Protein AF-A0A0F4L8J9-F1 (afdb_monomer_lite)

Radius of gyration: 14.24 Å; chains: 1; bounding box: 36×19×45 Å

Secondary structure (DSSP, 8-state):
-------PEEEEEEEEESS-TTHHHHHHHHHHHHHHTTEEEEEEEEEE-SS--TTTSS-HHHHHHHHHHHHHTT-SEEE-

pLDDT: mean 90.41, std 11.38, range [54.53, 98.69]

Sequence (80 aa):
MIENTPRKTKAFIAGANLNDPNFDYYMSELANLTEAANMEVVGQARQNEEHIIAGTYFGLGKINEIKDMAHGLKAKVLVL

Structure (mmCIF, N/CA/C/O backbone):
data_AF-A0A0F4L8J9-F1
#
_entry.id   AF-A0A0F4L8J9-F1
#
loop_
_atom_site.group_PDB
_atom_site.id
_atom_site.type_symbol
_atom_site.label_atom_id
_atom_site.label_alt_id
_atom_site.label_comp_id
_atom_site.label_asym_id
_atom_site.label_entity_id
_atom_site.label_seq_id
_atom_site.pdbx_PDB_ins_code
_atom_site.Cartn_x
_atom_site.Cartn_y
_atom_site.Cartn_z
_atom_site.occupancy
_atom_site.B_iso_or_equiv
_atom_site.auth_seq_id
_atom_site.auth_comp_id
_atom_site.auth_asym_id
_atom_site.auth_atom_id
_atom_site.pdbx_PDB_model_num
ATOM 1 N N . MET A 1 1 ? -21.037 7.260 28.519 1.00 54.53 1 MET A N 1
ATOM 2 C CA . MET A 1 1 ? -21.429 6.743 27.190 1.00 54.53 1 MET A CA 1
ATOM 3 C C . MET A 1 1 ? -20.467 5.626 26.841 1.00 54.53 1 MET A C 1
ATOM 5 O O . MET A 1 1 ? -19.273 5.830 27.004 1.00 54.53 1 MET A O 1
ATOM 9 N N . ILE A 1 2 ? -20.966 4.447 26.475 1.00 67.06 2 ILE A N 1
ATOM 10 C CA . ILE A 1 2 ? -20.122 3.328 26.040 1.00 67.06 2 ILE A CA 1
ATOM 11 C C . ILE A 1 2 ? -19.930 3.499 24.531 1.00 67.06 2 ILE A C 1
ATOM 13 O O . ILE A 1 2 ? -20.919 3.534 23.801 1.00 67.06 2 ILE A O 1
ATOM 17 N N . GLU A 1 3 ? -18.689 3.660 24.068 1.00 66.38 3 GLU A N 1
ATOM 18 C CA . GLU A 1 3 ? -18.387 3.604 22.634 1.00 66.38 3 GLU A CA 1
ATOM 19 C C . GLU A 1 3 ? -18.641 2.173 22.146 1.00 66.38 3 GLU A C 1
ATOM 21 O O . GLU A 1 3 ? -17.923 1.251 22.525 1.00 66.38 3 GLU A O 1
ATOM 26 N N . ASN A 1 4 ? -19.687 1.981 21.339 1.00 69.81 4 ASN A N 1
ATOM 27 C CA . ASN A 1 4 ? -20.100 0.668 20.829 1.00 69.81 4 ASN A CA 1
ATOM 28 C C . ASN A 1 4 ? -19.798 0.491 19.330 1.00 69.81 4 ASN A C 1
ATOM 30 O O . ASN A 1 4 ? -20.441 -0.302 18.646 1.00 69.81 4 ASN A O 1
ATOM 34 N N . THR A 1 5 ? -18.848 1.256 18.790 1.00 68.56 5 THR A N 1
ATOM 35 C CA . THR A 1 5 ? -18.443 1.117 17.388 1.00 68.56 5 THR A CA 1
ATOM 36 C C . THR A 1 5 ? -17.350 0.052 17.290 1.00 68.56 5 THR A C 1
ATOM 38 O O . THR A 1 5 ? -16.300 0.217 17.922 1.00 68.56 5 THR A O 1
ATOM 41 N N . PRO A 1 6 ? -17.537 -1.028 16.505 1.00 71.62 6 PRO A N 1
ATOM 42 C CA . PRO A 1 6 ? -16.469 -1.985 16.245 1.00 71.62 6 PRO A CA 1
ATOM 43 C C . PRO A 1 6 ? -15.252 -1.249 15.675 1.00 71.62 6 PRO A C 1
ATOM 45 O O . PRO A 1 6 ? -15.363 -0.542 14.672 1.00 71.62 6 PRO A O 1
ATOM 48 N N . ARG A 1 7 ? -14.084 -1.387 16.313 1.00 81.81 7 ARG A N 1
ATOM 49 C CA . ARG A 1 7 ? -12.842 -0.825 15.768 1.00 81.81 7 ARG A CA 1
ATOM 50 C C . ARG A 1 7 ? -12.479 -1.599 14.507 1.00 81.81 7 ARG A C 1
ATOM 52 O O . ARG A 1 7 ? -12.146 -2.779 14.594 1.00 81.81 7 ARG A O 1
ATOM 59 N N . LYS A 1 8 ? -12.539 -0.931 13.355 1.00 92.00 8 LYS A N 1
ATOM 60 C CA . LYS A 1 8 ? -12.070 -1.500 12.090 1.00 92.00 8 LYS A CA 1
ATOM 61 C C . LYS A 1 8 ? -10.568 -1.773 12.153 1.00 92.00 8 LYS A C 1
ATOM 63 O O . LYS A 1 8 ? -9.805 -1.042 12.792 1.00 92.00 8 LYS A O 1
ATOM 68 N N . THR A 1 9 ? -10.141 -2.834 11.477 1.00 96.88 9 THR A N 1
ATOM 69 C CA . THR A 1 9 ? -8.719 -3.134 11.296 1.00 96.88 9 THR A CA 1
ATOM 70 C C . THR A 1 9 ? -8.114 -2.073 10.390 1.00 96.88 9 THR A C 1
ATOM 72 O O . THR A 1 9 ? -8.564 -1.901 9.263 1.00 96.88 9 THR A O 1
ATOM 75 N N . LYS A 1 10 ? -7.089 -1.362 10.863 1.00 98.25 10 LYS A N 1
ATOM 76 C CA . LYS A 1 10 ? -6.367 -0.389 10.037 1.00 98.25 10 LYS A CA 1
ATOM 77 C C . LYS A 1 10 ? -5.501 -1.118 9.017 1.00 98.25 10 LYS A C 1
ATOM 79 O O . LYS A 1 10 ? -4.626 -1.890 9.413 1.00 98.25 10 LYS A O 1
ATOM 84 N N . ALA A 1 11 ? -5.726 -0.861 7.740 1.00 98.50 11 ALA A N 1
ATOM 85 C CA . ALA A 1 11 ? -5.017 -1.462 6.625 1.00 98.50 11 ALA A CA 1
ATOM 86 C C . ALA A 1 11 ? -4.180 -0.410 5.896 1.00 98.50 11 ALA A C 1
ATOM 88 O O . ALA A 1 11 ? -4.634 0.704 5.638 1.00 98.50 11 ALA A O 1
ATOM 89 N N . PHE A 1 12 ? -2.947 -0.773 5.569 1.00 98.56 12 PHE A N 1
ATOM 90 C CA . PHE A 1 12 ? -2.130 -0.043 4.612 1.00 98.56 12 PHE A CA 1
ATOM 91 C C . PHE A 1 12 ? -2.168 -0.823 3.299 1.00 98.56 12 PHE A C 1
ATOM 93 O O . PHE A 1 12 ? -1.977 -2.037 3.325 1.00 98.56 12 PHE A O 1
ATOM 100 N N . ILE A 1 13 ? -2.428 -0.165 2.172 1.00 98.31 13 ILE A N 1
ATOM 101 C CA . ILE A 1 13 ? -2.452 -0.831 0.860 1.00 98.31 13 ILE A CA 1
ATOM 102 C C . ILE A 1 13 ? -1.182 -0.502 0.068 1.00 98.31 13 ILE A C 1
ATOM 104 O O . ILE A 1 13 ? -0.621 0.583 0.225 1.00 98.31 13 ILE A O 1
ATOM 108 N N . ALA A 1 14 ? -0.700 -1.390 -0.795 1.00 96.44 14 ALA A N 1
ATOM 109 C CA . ALA A 1 14 ? 0.400 -1.050 -1.693 1.00 96.44 14 ALA A CA 1
ATOM 110 C C . ALA A 1 14 ? 0.318 -1.789 -3.026 1.00 96.44 14 ALA A C 1
ATOM 112 O O . ALA A 1 14 ? -0.062 -2.946 -3.059 1.00 96.44 14 ALA A O 1
ATOM 113 N N . GLY A 1 15 ? 0.740 -1.135 -4.108 1.00 94.56 15 GLY A N 1
ATOM 114 C CA . GLY A 1 15 ? 0.771 -1.740 -5.440 1.00 94.56 15 GLY A CA 1
ATOM 115 C C . GLY A 1 15 ? 2.097 -1.515 -6.160 1.00 94.56 15 GLY A C 1
ATOM 116 O O . GLY A 1 15 ? 2.694 -0.436 -6.067 1.00 94.56 15 GLY A O 1
ATOM 117 N N . ALA A 1 16 ? 2.534 -2.533 -6.900 1.00 91.94 16 ALA A N 1
ATOM 118 C CA . ALA A 1 16 ? 3.653 -2.459 -7.834 1.00 91.94 16 ALA A CA 1
ATOM 119 C C . ALA A 1 16 ? 3.111 -2.357 -9.268 1.00 91.94 16 ALA A C 1
ATOM 121 O O . ALA A 1 16 ? 2.456 -3.271 -9.765 1.00 91.94 16 ALA A O 1
ATOM 122 N N . ASN A 1 17 ? 3.361 -1.226 -9.918 1.00 92.25 17 ASN A N 1
ATOM 123 C CA . ASN A 1 17 ? 2.931 -0.937 -11.273 1.00 92.25 17 ASN A CA 1
ATOM 124 C C . ASN A 1 17 ? 3.989 -1.392 -12.279 1.00 92.25 17 ASN A C 1
ATOM 126 O O . ASN A 1 17 ? 5.074 -0.816 -12.334 1.00 92.25 17 ASN A O 1
ATOM 130 N N . LEU A 1 18 ? 3.637 -2.370 -13.111 1.00 89.69 18 LEU A N 1
ATOM 131 C CA . LEU A 1 18 ? 4.469 -2.885 -14.204 1.00 89.69 18 LEU A CA 1
ATOM 132 C C . LEU A 1 18 ? 4.118 -2.214 -15.538 1.00 89.69 18 LEU A C 1
ATOM 134 O O . LEU A 1 18 ? 4.005 -2.875 -16.569 1.00 89.69 18 LEU A O 1
ATOM 138 N N . ASN A 1 19 ? 3.898 -0.898 -15.498 1.00 90.25 19 ASN A N 1
ATOM 139 C CA . ASN A 1 19 ? 3.384 -0.094 -16.609 1.00 90.25 19 ASN A CA 1
ATOM 140 C C . ASN A 1 19 ? 2.004 -0.551 -17.121 1.00 90.25 19 ASN A C 1
ATOM 142 O O . ASN A 1 19 ? 1.735 -0.497 -18.322 1.00 90.25 19 ASN A O 1
ATOM 146 N N . ASP A 1 20 ? 1.116 -0.980 -16.219 1.00 91.44 20 AS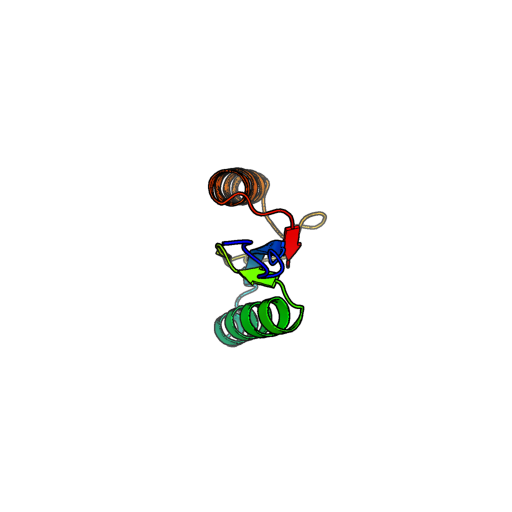P A N 1
ATOM 147 C CA . ASP A 1 20 ? -0.269 -1.294 -16.580 1.00 91.44 20 ASP A CA 1
ATOM 148 C C . ASP A 1 20 ? -1.097 0.006 -16.628 1.00 91.44 20 ASP A C 1
ATOM 150 O O . ASP A 1 20 ? -1.170 0.723 -15.623 1.00 91.44 20 ASP A O 1
ATOM 154 N N . PRO A 1 21 ? -1.753 0.334 -17.757 1.00 95.31 21 PRO A N 1
ATOM 155 C CA . PRO A 1 21 ? -2.592 1.529 -17.862 1.00 95.31 21 PRO A CA 1
ATOM 156 C C . PRO A 1 21 ? -3.789 1.534 -16.897 1.00 95.31 21 PRO A C 1
ATOM 158 O O . PRO A 1 21 ? -4.353 2.593 -16.635 1.00 95.31 21 PRO A O 1
ATOM 161 N N . ASN A 1 22 ? -4.176 0.380 -16.352 1.00 97.06 22 ASN A N 1
ATOM 162 C CA . ASN A 1 22 ? -5.276 0.239 -15.400 1.00 97.06 22 ASN A CA 1
ATOM 163 C C . ASN A 1 22 ? -4.812 0.272 -13.937 1.00 97.06 22 ASN A C 1
ATOM 165 O O . ASN A 1 22 ? -5.631 0.086 -13.038 1.00 97.06 22 ASN A O 1
ATOM 169 N N . PHE A 1 23 ? -3.524 0.503 -13.666 1.00 95.69 23 PHE A N 1
ATOM 170 C CA . PHE A 1 23 ? -2.975 0.431 -12.311 1.00 95.69 23 PHE A CA 1
ATOM 171 C C . PHE A 1 23 ? -3.710 1.327 -11.303 1.00 95.69 23 PHE A C 1
ATOM 173 O O . PHE A 1 23 ? -4.002 0.899 -10.185 1.00 95.69 23 PHE A O 1
ATOM 180 N N . ASP A 1 24 ? -4.069 2.549 -11.701 1.00 96.88 24 ASP A N 1
ATOM 181 C CA . ASP A 1 24 ? -4.815 3.459 -10.828 1.00 96.88 24 ASP A CA 1
ATOM 182 C C . ASP A 1 24 ? -6.206 2.915 -10.487 1.00 96.88 24 ASP A C 1
ATOM 184 O O . ASP A 1 24 ? -6.629 2.995 -9.332 1.00 96.88 24 ASP A O 1
ATOM 188 N N . TYR A 1 25 ? -6.881 2.293 -11.459 1.00 98.19 25 TYR A N 1
ATOM 189 C CA . TYR A 1 25 ? -8.156 1.618 -11.230 1.00 98.19 25 TYR A CA 1
ATOM 190 C C . TYR A 1 25 ? -7.997 0.456 -10.242 1.00 98.19 25 TYR A C 1
ATOM 192 O O . TYR A 1 25 ? -8.780 0.353 -9.301 1.00 98.19 25 TYR A O 1
ATOM 200 N N . TYR A 1 26 ? -6.955 -0.368 -10.383 1.00 97.38 26 TYR A N 1
ATOM 201 C CA . TYR A 1 26 ? -6.700 -1.468 -9.449 1.00 97.38 26 TYR A CA 1
ATOM 202 C C . TYR A 1 26 ? -6.412 -0.980 -8.030 1.00 97.38 26 TYR A C 1
ATOM 204 O O . TYR A 1 26 ? -6.906 -1.573 -7.077 1.00 97.38 26 TYR A O 1
ATOM 212 N N . MET A 1 27 ? -5.675 0.122 -7.864 1.00 98.06 27 MET A N 1
ATOM 213 C CA . MET A 1 27 ? -5.442 0.709 -6.540 1.00 98.06 27 MET A CA 1
ATOM 214 C C . MET A 1 27 ? -6.734 1.237 -5.906 1.00 98.06 27 MET A C 1
ATOM 216 O O . MET A 1 27 ? -6.933 1.079 -4.700 1.00 98.06 27 MET A O 1
ATOM 220 N N . SER A 1 28 ? -7.619 1.849 -6.699 1.00 98.44 28 SER A N 1
ATOM 221 C CA . SER A 1 28 ? -8.946 2.260 -6.229 1.00 98.44 28 SER A CA 1
ATOM 222 C C . SER A 1 28 ? -9.808 1.059 -5.842 1.00 98.44 28 SER A C 1
ATOM 224 O O . SER A 1 28 ? -10.427 1.069 -4.780 1.00 98.44 28 SER A O 1
ATOM 226 N N . GLU A 1 29 ? -9.813 0.007 -6.657 1.00 98.56 29 GLU A N 1
ATOM 227 C CA . GLU A 1 29 ? -10.573 -1.208 -6.374 1.00 98.56 29 GLU A CA 1
ATOM 228 C C . GLU A 1 29 ? -10.036 -1.943 -5.139 1.00 98.56 29 GLU A C 1
ATOM 230 O O . GLU A 1 29 ? -10.813 -2.367 -4.288 1.00 98.56 29 GLU A O 1
ATOM 235 N N . LEU A 1 30 ? -8.715 -2.007 -4.961 1.00 98.50 30 LEU A N 1
ATOM 236 C CA . LEU A 1 30 ? -8.085 -2.571 -3.769 1.00 98.50 30 LEU A CA 1
ATOM 237 C C . LEU A 1 30 ? -8.526 -1.841 -2.495 1.00 98.50 30 LEU A C 1
ATOM 239 O O . LEU A 1 30 ? -8.815 -2.484 -1.482 1.00 98.50 30 LEU A O 1
ATOM 243 N N . ALA A 1 31 ? -8.614 -0.508 -2.541 1.00 98.62 31 ALA A N 1
ATOM 244 C CA . ALA A 1 31 ? -9.130 0.280 -1.428 1.00 98.62 31 ALA A CA 1
ATOM 245 C C . ALA A 1 31 ? -10.602 -0.058 -1.139 1.00 98.62 31 ALA A C 1
ATOM 247 O O . ALA A 1 31 ? -10.935 -0.382 0.001 1.00 98.62 31 ALA A O 1
ATOM 248 N N . ASN A 1 32 ? -11.453 -0.078 -2.171 1.00 98.69 32 ASN A N 1
ATOM 249 C CA . ASN A 1 32 ? -12.877 -0.402 -2.043 1.00 98.69 32 ASN A CA 1
ATOM 250 C C . ASN A 1 32 ? -13.097 -1.800 -1.448 1.00 98.69 32 ASN A C 1
ATOM 252 O O . ASN A 1 32 ? -13.881 -1.968 -0.514 1.00 98.69 32 ASN A O 1
ATOM 256 N N . LEU A 1 33 ? -12.380 -2.806 -1.953 1.00 98.56 33 LEU A N 1
ATOM 257 C CA . LEU A 1 33 ? -12.456 -4.183 -1.465 1.00 98.56 33 LEU A CA 1
ATOM 258 C C . LEU A 1 33 ? -11.949 -4.300 -0.022 1.00 98.56 33 LEU A C 1
ATOM 260 O O . LEU A 1 33 ? -12.546 -5.014 0.783 1.00 98.56 33 LEU A O 1
ATOM 264 N N . THR A 1 34 ? -10.892 -3.567 0.335 1.00 98.44 34 THR A N 1
ATOM 265 C CA . THR A 1 34 ? -10.364 -3.523 1.708 1.00 98.44 34 THR A CA 1
ATOM 266 C C . THR A 1 34 ? -11.382 -2.914 2.676 1.00 98.44 34 THR A C 1
ATOM 268 O O . THR A 1 34 ? -11.623 -3.452 3.758 1.00 98.44 34 THR A O 1
ATOM 271 N N . GLU A 1 35 ? -12.043 -1.826 2.284 1.00 97.44 35 GLU A N 1
ATOM 272 C CA . GLU A 1 35 ? -13.111 -1.215 3.079 1.00 97.44 35 GLU A CA 1
ATOM 273 C C . GLU A 1 35 ? -14.341 -2.124 3.200 1.00 97.44 35 GLU A C 1
ATOM 275 O O . GLU A 1 35 ? -14.902 -2.263 4.295 1.00 97.44 35 GLU A O 1
ATOM 280 N N . ALA A 1 36 ? -14.725 -2.794 2.107 1.00 97.75 36 ALA A N 1
ATOM 281 C CA . ALA A 1 36 ? -15.796 -3.789 2.083 1.00 97.75 36 ALA A CA 1
ATOM 282 C C . ALA A 1 36 ? -15.480 -5.004 2.974 1.00 97.75 36 ALA A C 1
ATOM 284 O O . ALA A 1 36 ? -16.382 -5.566 3.595 1.00 97.75 36 ALA A O 1
ATOM 285 N N . ALA A 1 37 ? -14.199 -5.352 3.134 1.00 96.94 37 ALA A N 1
ATOM 286 C CA . ALA A 1 37 ? -13.707 -6.359 4.075 1.00 96.94 37 ALA A CA 1
ATOM 287 C C . ALA A 1 37 ? -13.675 -5.879 5.547 1.00 96.94 37 ALA A C 1
ATOM 289 O O . ALA A 1 37 ? -12.994 -6.469 6.387 1.00 96.94 37 ALA A O 1
ATOM 290 N N . ASN A 1 38 ? -14.425 -4.820 5.881 1.00 96.19 38 ASN A N 1
ATOM 291 C CA . ASN A 1 38 ? -14.541 -4.230 7.219 1.00 96.19 38 ASN A CA 1
ATOM 292 C C . ASN A 1 38 ? -13.208 -3.703 7.793 1.00 96.19 38 ASN A C 1
ATOM 294 O O . ASN A 1 38 ? -12.981 -3.704 9.009 1.00 96.19 38 ASN A O 1
ATOM 298 N N . MET A 1 39 ? -12.325 -3.227 6.916 1.00 97.81 39 MET A N 1
ATOM 299 C CA . MET A 1 39 ? -11.079 -2.554 7.284 1.00 97.81 39 MET A CA 1
ATOM 300 C C . MET A 1 39 ? -11.184 -1.038 7.049 1.00 97.81 39 MET A C 1
ATOM 302 O O . MET A 1 39 ? -12.137 -0.538 6.454 1.00 97.81 39 MET A O 1
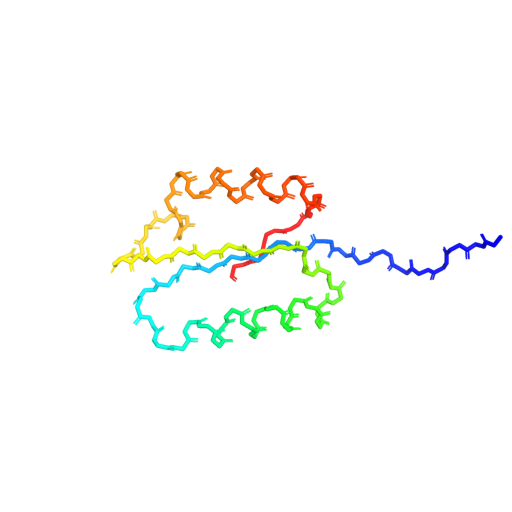ATOM 306 N N . GLU A 1 40 ? -10.224 -0.292 7.585 1.00 97.94 40 GLU A N 1
ATOM 307 C CA . GLU A 1 40 ? -10.044 1.148 7.372 1.00 97.94 40 GLU A CA 1
ATOM 308 C C . GLU A 1 40 ? -8.733 1.343 6.610 1.00 97.94 40 GLU A C 1
ATOM 310 O O . GLU A 1 40 ? -7.668 1.038 7.152 1.00 97.94 40 GLU A O 1
ATOM 315 N N . VAL A 1 41 ? -8.786 1.835 5.372 1.00 98.19 41 VAL A N 1
ATOM 316 C CA . VAL A 1 41 ? -7.575 2.158 4.609 1.00 98.19 41 VAL A CA 1
ATOM 317 C C . VAL A 1 41 ? -6.969 3.438 5.180 1.00 98.19 41 VAL A C 1
ATOM 319 O O . VAL A 1 41 ? -7.528 4.521 5.041 1.00 98.19 41 VAL A O 1
ATOM 322 N N . VAL A 1 42 ? -5.821 3.318 5.847 1.00 98.31 42 VAL A N 1
ATOM 323 C CA . VAL A 1 42 ? -5.172 4.449 6.538 1.00 98.31 42 VAL A CA 1
ATOM 324 C C . VAL A 1 42 ? -4.024 5.071 5.751 1.00 98.31 42 VAL A C 1
ATOM 326 O O . VAL A 1 42 ? -3.530 6.132 6.124 1.00 98.31 42 VAL A O 1
ATOM 329 N N . GLY A 1 43 ? -3.586 4.424 4.674 1.00 98.12 43 GLY A N 1
ATOM 330 C CA . GLY A 1 43 ? -2.506 4.894 3.817 1.00 98.12 43 GLY A CA 1
ATOM 331 C C . GLY A 1 43 ? -2.280 3.965 2.633 1.00 98.12 43 GLY A C 1
ATOM 332 O O . GLY A 1 43 ? -2.783 2.839 2.609 1.00 98.12 43 GLY A O 1
ATOM 333 N N . GLN A 1 44 ? -1.525 4.456 1.654 1.00 97.94 44 GLN A N 1
ATOM 334 C CA . GLN A 1 44 ? -1.195 3.707 0.448 1.00 97.94 44 GLN A CA 1
ATOM 335 C C . GLN A 1 44 ? 0.236 3.981 -0.017 1.00 97.94 44 GLN A C 1
ATOM 337 O O . GLN A 1 44 ? 0.729 5.099 0.136 1.00 97.94 44 GLN A O 1
ATOM 342 N N . ALA A 1 45 ? 0.869 2.994 -0.649 1.00 96.19 45 ALA A N 1
ATOM 343 C CA . ALA A 1 45 ? 2.119 3.165 -1.386 1.00 96.19 45 ALA A CA 1
ATOM 344 C C . ALA A 1 45 ? 1.986 2.672 -2.831 1.00 96.19 45 ALA A C 1
ATOM 346 O O . ALA A 1 45 ? 1.248 1.735 -3.127 1.00 96.19 45 ALA A O 1
ATOM 347 N N . ARG A 1 46 ? 2.725 3.308 -3.740 1.00 94.00 46 ARG A N 1
ATOM 348 C CA . ARG A 1 46 ? 2.825 2.916 -5.149 1.00 94.00 46 ARG A CA 1
ATOM 349 C C . ARG A 1 46 ? 4.299 2.820 -5.526 1.00 94.00 46 ARG A C 1
ATOM 351 O O . ARG A 1 46 ? 5.105 3.632 -5.063 1.00 94.00 46 ARG A O 1
ATOM 358 N N . GLN A 1 47 ? 4.650 1.850 -6.361 1.00 89.81 47 GLN A N 1
ATOM 359 C CA . GLN A 1 47 ? 5.983 1.732 -6.943 1.00 89.81 47 GLN A CA 1
ATOM 360 C C . GLN A 1 47 ? 5.855 1.440 -8.433 1.00 89.81 47 GLN A C 1
ATOM 362 O O . GLN A 1 47 ? 5.219 0.459 -8.791 1.00 89.81 47 GLN A O 1
ATOM 367 N N . ASN A 1 48 ? 6.456 2.268 -9.284 1.00 88.44 48 ASN A N 1
ATOM 368 C CA . ASN A 1 48 ? 6.612 1.933 -10.697 1.00 88.44 48 ASN A CA 1
ATOM 369 C C . ASN A 1 48 ? 7.864 1.072 -10.847 1.00 88.44 48 ASN A C 1
ATOM 371 O O . ASN A 1 48 ? 8.914 1.439 -10.324 1.00 88.44 48 ASN A O 1
ATOM 375 N N . GLU A 1 49 ? 7.742 -0.051 -11.542 1.00 80.50 49 GLU A N 1
ATOM 376 C CA . GLU A 1 49 ? 8.839 -0.972 -11.810 1.00 80.50 49 GLU A CA 1
ATOM 377 C C . GLU A 1 49 ? 8.819 -1.404 -13.272 1.00 80.50 49 GLU A C 1
ATOM 379 O O . GLU A 1 49 ? 7.763 -1.610 -13.865 1.00 80.50 49 GLU A O 1
ATOM 384 N N . GLU A 1 50 ? 10.002 -1.588 -13.852 1.00 71.56 50 GLU A N 1
ATOM 385 C CA . GLU A 1 50 ? 10.115 -2.169 -15.193 1.00 71.56 50 GLU A CA 1
ATOM 386 C C . GLU A 1 50 ? 9.906 -3.691 -15.168 1.00 71.56 50 GLU A C 1
ATOM 388 O O . GLU A 1 50 ? 9.475 -4.274 -16.159 1.00 71.56 50 GLU A O 1
ATOM 393 N N . HIS A 1 51 ? 10.195 -4.337 -14.032 1.00 70.31 51 HIS A N 1
ATOM 394 C CA . HIS A 1 51 ? 10.112 -5.785 -13.849 1.00 70.31 51 HIS A CA 1
ATOM 395 C C . HIS A 1 51 ? 9.716 -6.135 -12.408 1.00 70.31 51 HIS A C 1
ATOM 397 O O . HIS A 1 51 ? 10.038 -5.411 -11.469 1.00 70.31 51 HIS A O 1
ATOM 403 N N . ILE A 1 52 ? 9.070 -7.289 -12.204 1.00 67.56 52 ILE A N 1
ATOM 404 C CA . ILE A 1 52 ? 8.784 -7.789 -10.850 1.00 67.56 52 ILE A CA 1
ATOM 405 C C . ILE A 1 52 ? 10.100 -8.136 -10.152 1.00 67.56 52 ILE A C 1
ATOM 407 O O . ILE A 1 52 ? 10.853 -8.997 -10.613 1.00 67.56 52 ILE A O 1
ATOM 411 N N . ILE A 1 53 ? 10.338 -7.533 -8.989 1.00 66.06 53 ILE A N 1
ATOM 412 C CA . ILE A 1 53 ? 11.411 -7.955 -8.088 1.00 66.06 53 ILE A CA 1
ATOM 413 C C . ILE A 1 53 ? 10.968 -9.259 -7.412 1.00 66.06 53 ILE A C 1
ATOM 415 O O . ILE A 1 53 ? 10.100 -9.269 -6.531 1.00 66.06 53 ILE A O 1
ATOM 419 N N . ALA A 1 54 ? 11.543 -10.375 -7.867 1.00 59.12 54 ALA A N 1
ATOM 420 C CA . ALA A 1 54 ? 11.226 -11.709 -7.373 1.00 59.12 54 ALA A CA 1
ATOM 421 C C . ALA A 1 54 ? 11.467 -11.807 -5.854 1.00 59.12 54 ALA A C 1
ATOM 423 O O . ALA A 1 54 ? 12.557 -11.520 -5.364 1.00 59.12 54 ALA A O 1
ATOM 424 N N . GLY A 1 55 ? 10.433 -12.220 -5.115 1.00 67.38 55 GLY A N 1
ATOM 425 C CA . GLY A 1 55 ? 10.472 -12.460 -3.669 1.00 67.38 55 GLY A CA 1
ATOM 426 C C . GLY A 1 55 ? 9.555 -11.545 -2.857 1.00 67.38 55 GLY A C 1
ATOM 427 O O . GLY A 1 55 ? 8.898 -12.025 -1.938 1.00 67.38 55 GLY A O 1
ATOM 428 N N . THR A 1 56 ? 9.464 -10.257 -3.201 1.00 69.56 56 THR A N 1
ATOM 429 C CA . THR A 1 56 ? 8.777 -9.259 -2.354 1.00 69.56 56 THR A CA 1
ATOM 430 C C . THR A 1 56 ? 7.842 -8.307 -3.091 1.00 69.56 56 THR A C 1
ATOM 432 O O . THR A 1 56 ? 7.199 -7.500 -2.423 1.00 69.56 56 THR A O 1
ATOM 435 N N . TYR A 1 57 ? 7.771 -8.354 -4.428 1.00 76.94 57 TYR A N 1
ATOM 436 C CA . TYR A 1 57 ? 7.067 -7.387 -5.298 1.00 76.94 57 TYR A CA 1
ATOM 437 C C . TYR A 1 57 ? 7.595 -5.938 -5.235 1.00 76.94 57 TYR A C 1
ATOM 439 O O . TYR A 1 57 ? 7.450 -5.196 -6.201 1.00 76.94 57 TYR A O 1
ATOM 447 N N . PHE A 1 58 ? 8.266 -5.560 -4.145 1.00 86.94 58 PHE A N 1
ATOM 448 C CA . PHE A 1 58 ? 8.880 -4.257 -3.903 1.00 86.94 58 PHE A CA 1
ATOM 449 C C . PHE A 1 58 ? 10.379 -4.381 -3.646 1.00 86.94 58 PHE A C 1
ATOM 451 O O . PHE A 1 58 ? 10.837 -5.359 -3.050 1.00 86.94 58 PHE A O 1
ATOM 458 N N . GLY A 1 59 ? 11.144 -3.353 -4.014 1.00 85.75 59 GLY A N 1
ATOM 459 C CA . GLY A 1 59 ? 12.552 -3.250 -3.631 1.00 85.75 59 GLY A CA 1
ATOM 460 C C . GLY A 1 59 ? 12.722 -3.030 -2.122 1.00 85.75 59 GLY A C 1
ATOM 461 O O . GLY A 1 59 ? 11.848 -2.467 -1.462 1.00 85.75 59 GLY A O 1
ATOM 462 N N . LEU A 1 60 ? 13.875 -3.418 -1.559 1.00 87.62 60 LEU A N 1
ATOM 463 C CA . LEU A 1 60 ? 14.159 -3.301 -0.115 1.00 87.62 60 LEU A CA 1
ATOM 464 C C . LEU A 1 60 ? 13.938 -1.884 0.440 1.00 87.62 60 LEU A C 1
ATOM 466 O O . LEU A 1 60 ? 13.393 -1.725 1.531 1.00 87.62 60 LEU A O 1
ATOM 470 N N . GLY A 1 61 ? 14.329 -0.853 -0.315 1.00 90.12 61 GLY A N 1
ATOM 471 C CA . GLY A 1 61 ? 14.113 0.542 0.079 1.00 90.12 61 GLY A CA 1
ATOM 472 C C . GLY A 1 61 ? 12.629 0.871 0.244 1.00 90.12 61 GLY A C 1
ATOM 473 O O . GLY A 1 61 ? 12.232 1.446 1.256 1.00 90.12 61 GLY A O 1
ATOM 474 N N . LYS A 1 62 ? 11.794 0.420 -0.697 1.00 91.12 62 LYS A N 1
ATOM 475 C CA . LYS A 1 62 ? 10.349 0.638 -0.645 1.00 91.12 62 LYS A CA 1
ATOM 476 C C . LYS A 1 62 ? 9.679 -0.171 0.457 1.00 91.12 62 LYS A C 1
ATOM 478 O O . LYS A 1 62 ? 8.779 0.347 1.104 1.00 91.12 62 LYS A O 1
ATOM 483 N N . ILE A 1 63 ? 10.129 -1.397 0.725 1.00 91.81 63 ILE A N 1
ATOM 484 C CA . ILE A 1 63 ? 9.619 -2.186 1.860 1.00 91.81 63 ILE A CA 1
ATOM 485 C C . ILE A 1 63 ? 9.851 -1.447 3.181 1.00 91.81 63 ILE A C 1
ATOM 487 O O . ILE A 1 63 ? 8.947 -1.388 4.013 1.00 91.81 63 ILE A O 1
ATOM 491 N N . ASN A 1 64 ? 11.037 -0.861 3.370 1.00 94.81 64 ASN A N 1
ATOM 492 C CA . ASN A 1 64 ? 11.329 -0.073 4.568 1.00 94.81 64 ASN A CA 1
ATOM 493 C C . ASN A 1 64 ? 10.435 1.173 4.655 1.00 94.81 64 ASN A C 1
ATOM 495 O O . ASN A 1 64 ? 9.858 1.428 5.707 1.00 94.81 64 ASN A O 1
ATOM 499 N N . GLU A 1 65 ? 10.234 1.882 3.542 1.00 95.31 65 GLU A N 1
ATOM 500 C CA . GLU A 1 65 ? 9.321 3.031 3.467 1.00 95.31 65 GLU A CA 1
ATOM 501 C C . GLU A 1 65 ? 7.875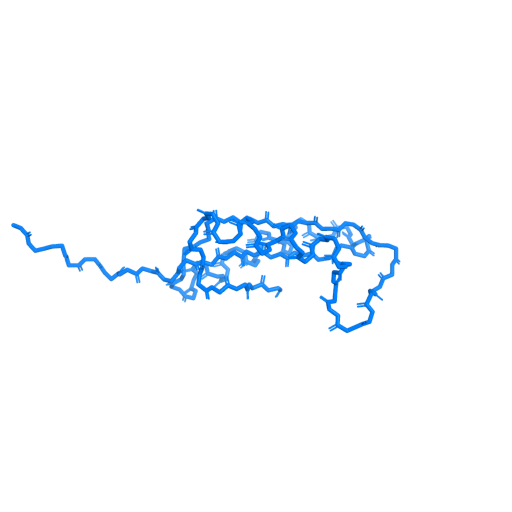 2.641 3.831 1.00 95.31 65 GLU A C 1
ATOM 503 O O . GLU A 1 65 ? 7.245 3.286 4.669 1.00 95.31 65 GLU A O 1
ATOM 508 N N . ILE A 1 66 ? 7.359 1.546 3.255 1.00 96.19 66 ILE A N 1
ATOM 509 C CA . ILE A 1 66 ? 6.023 1.008 3.5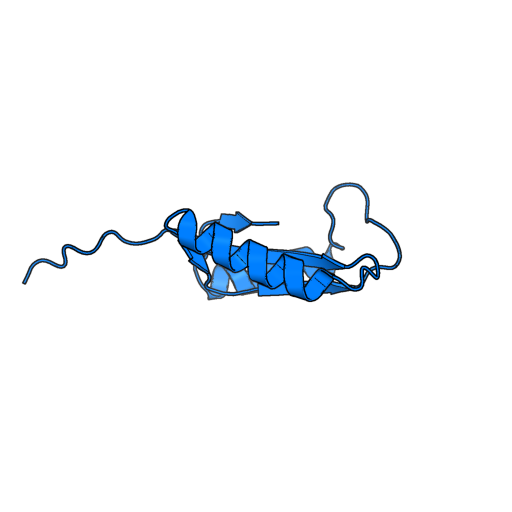51 1.00 96.19 66 ILE A CA 1
ATOM 510 C C . ILE A 1 66 ? 5.908 0.663 5.033 1.00 96.19 66 ILE A C 1
ATOM 512 O O . ILE A 1 66 ? 4.922 1.030 5.670 1.00 96.19 66 ILE A O 1
ATOM 516 N N . LYS A 1 67 ? 6.911 -0.015 5.598 1.00 95.88 67 LYS A N 1
ATOM 517 C CA . LYS A 1 67 ? 6.936 -0.388 7.014 1.00 95.88 67 LYS A CA 1
ATOM 518 C C . LYS A 1 67 ? 6.863 0.844 7.916 1.00 95.88 67 LYS A C 1
ATOM 520 O O . LYS A 1 67 ? 6.043 0.866 8.834 1.00 95.88 67 LYS A O 1
ATOM 525 N N . ASP A 1 68 ? 7.680 1.858 7.653 1.00 98.12 68 ASP A N 1
ATOM 526 C CA . ASP A 1 68 ? 7.739 3.068 8.474 1.00 98.12 68 ASP A CA 1
ATOM 527 C C . ASP A 1 68 ? 6.424 3.858 8.403 1.00 98.12 68 ASP A C 1
ATOM 529 O O . ASP A 1 68 ? 5.873 4.245 9.440 1.00 98.12 68 ASP A O 1
ATOM 533 N N . MET A 1 69 ? 5.853 4.015 7.203 1.00 98.12 69 MET A N 1
ATOM 534 C CA . MET A 1 69 ? 4.546 4.654 7.014 1.00 98.12 69 MET A CA 1
ATOM 535 C C . MET A 1 69 ? 3.418 3.871 7.695 1.00 98.12 69 MET A C 1
ATOM 537 O O . MET A 1 69 ? 2.627 4.445 8.448 1.00 98.12 69 MET A O 1
ATOM 541 N N . ALA A 1 70 ? 3.351 2.556 7.473 1.00 98.06 70 ALA A N 1
ATOM 542 C CA . ALA A 1 70 ? 2.338 1.684 8.060 1.00 98.06 70 ALA A CA 1
ATOM 543 C C . ALA A 1 70 ? 2.393 1.718 9.595 1.00 98.06 70 ALA A C 1
ATOM 545 O O . ALA A 1 70 ? 1.355 1.823 10.253 1.00 98.06 70 ALA A O 1
ATOM 546 N N . HIS A 1 71 ? 3.596 1.702 10.176 1.00 97.88 71 HIS A N 1
ATOM 547 C CA . HIS A 1 71 ? 3.794 1.846 11.615 1.00 97.88 71 HIS A CA 1
ATOM 548 C C . HIS A 1 71 ? 3.337 3.216 12.129 1.00 97.88 71 HIS A C 1
ATOM 550 O O . HIS A 1 71 ? 2.597 3.273 13.115 1.00 97.88 71 HIS A O 1
ATOM 556 N N . GLY A 1 72 ? 3.717 4.308 11.455 1.00 98.25 72 GLY A N 1
ATOM 557 C CA . GLY A 1 72 ? 3.297 5.666 11.816 1.00 98.25 72 GLY A CA 1
ATOM 558 C C . GLY A 1 72 ? 1.775 5.838 11.807 1.00 98.25 72 GLY A C 1
ATOM 559 O O . GLY A 1 72 ? 1.202 6.461 12.703 1.00 98.25 72 GLY A O 1
ATOM 560 N N . LEU A 1 73 ? 1.104 5.193 10.852 1.00 98.12 73 LEU A N 1
ATOM 561 C CA . LEU A 1 73 ? -0.354 5.188 10.705 1.00 98.12 73 LEU A CA 1
ATOM 562 C C . LEU A 1 73 ? -1.061 4.145 11.585 1.00 98.12 73 LEU A C 1
ATOM 564 O O . LEU A 1 73 ? -2.294 4.082 11.618 1.00 98.12 73 LEU A O 1
ATOM 568 N N . LYS A 1 74 ? -0.297 3.348 12.344 1.00 97.69 74 LYS A N 1
ATOM 569 C CA . LYS A 1 74 ? -0.788 2.258 13.202 1.00 97.69 74 LYS A CA 1
ATOM 570 C C . LYS A 1 74 ? -1.590 1.204 12.428 1.00 97.69 74 LYS A C 1
ATOM 572 O O . LYS A 1 74 ? -2.509 0.600 12.992 1.00 97.69 74 LYS A O 1
ATOM 577 N N . ALA A 1 75 ? -1.245 0.985 11.161 1.00 98.19 75 ALA A N 1
ATOM 578 C CA . ALA A 1 75 ? -1.785 -0.111 10.376 1.00 98.19 75 ALA A CA 1
ATOM 579 C C . ALA A 1 75 ? -1.436 -1.455 11.033 1.00 98.19 75 ALA A C 1
ATOM 581 O O . ALA A 1 75 ? -0.391 -1.620 11.666 1.00 98.19 75 ALA A O 1
ATOM 582 N N . LYS A 1 76 ? -2.356 -2.409 10.926 1.00 97.69 76 LYS A N 1
ATOM 583 C CA . LYS A 1 76 ? -2.235 -3.769 11.465 1.00 97.69 76 LYS A CA 1
ATOM 584 C C . LYS A 1 76 ? -1.960 -4.798 10.383 1.00 97.69 76 LYS A C 1
ATOM 586 O O . LYS A 1 76 ? -1.448 -5.867 10.695 1.00 97.69 76 LYS A O 1
ATOM 591 N N . VAL A 1 77 ? -2.301 -4.464 9.145 1.00 97.38 77 VAL A N 1
ATOM 592 C CA . VAL A 1 77 ? -2.137 -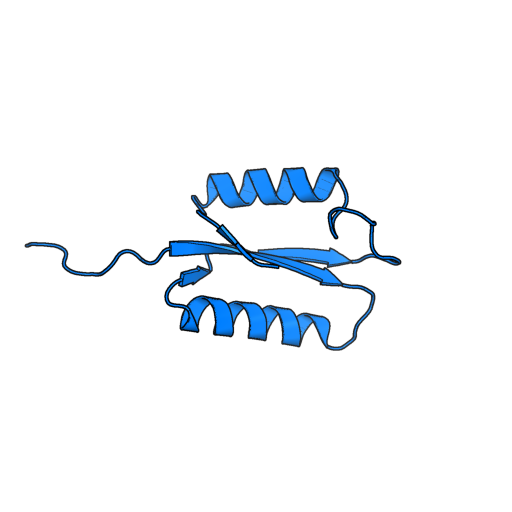5.318 7.975 1.00 97.38 77 VAL A CA 1
ATOM 593 C C . VAL A 1 77 ? -1.626 -4.490 6.802 1.00 97.38 77 VAL A C 1
ATOM 595 O O . VAL A 1 77 ? -1.961 -3.308 6.679 1.00 97.38 77 VAL A O 1
ATOM 598 N N . LEU A 1 78 ? -0.816 -5.130 5.964 1.00 96.75 78 LEU A N 1
ATOM 599 C CA . LEU A 1 78 ? -0.477 -4.674 4.622 1.00 96.75 78 LEU A CA 1
ATOM 600 C C . LEU A 1 78 ? -1.299 -5.508 3.636 1.00 96.75 78 LEU A C 1
ATOM 602 O O . LEU A 1 78 ? -1.318 -6.733 3.756 1.00 96.75 78 LEU A O 1
ATOM 606 N N . VAL A 1 79 ? -1.966 -4.852 2.693 1.00 96.69 79 VAL A N 1
ATOM 607 C CA . VAL A 1 79 ? -2.727 -5.491 1.613 1.00 96.69 79 VAL A CA 1
ATOM 608 C C . VAL A 1 79 ? -2.074 -5.104 0.288 1.00 96.69 79 VAL A C 1
ATOM 610 O O . VAL A 1 79 ? -1.752 -3.931 0.095 1.00 96.69 79 VAL A O 1
ATOM 613 N N . LEU A 1 80 ? -1.833 -6.088 -0.577 1.00 93.06 80 LEU A N 1
ATOM 614 C CA . LEU A 1 80 ? -1.149 -5.939 -1.864 1.00 93.06 80 LEU A CA 1
ATOM 615 C C . LEU A 1 80 ? -2.074 -6.311 -3.020 1.00 93.06 80 LEU A C 1
ATOM 617 O O . LEU A 1 80 ? -2.888 -7.239 -2.805 1.00 93.06 80 LEU A O 1
#

Organism: NCBI:txid1218493

Foldseek 3Di:
DDPPDPDAQEEEEEDEALPDPCRVVVSVVQCVVCVVVRHHHQYYYYHYDVDQPPPPSDDPVVVVVSVVVCVVSVHPYYHD

InterPro domains:
  IPR025121 GTPase HflX, N-terminal [PF13167] (25-79)
  IPR042108 GTPase HflX, N-terminal domain superfamily [G3DSA:3.40.50.11060] (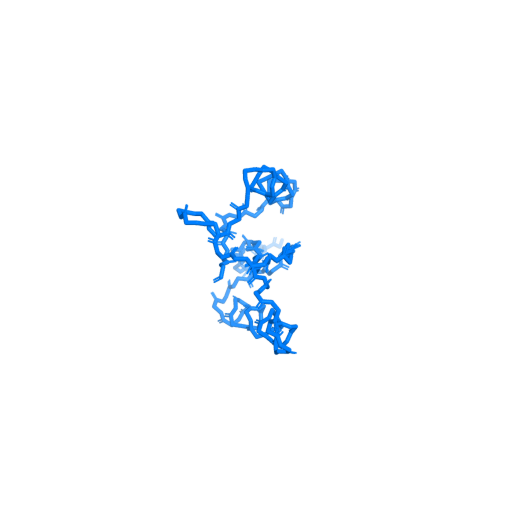18-80)